Protein AF-A0A0Q4XHG3-F1 (afdb_monomer_lite)

Radius of gyration: 15.7 Å; chains: 1; bounding box: 37×20×45 Å

Secondary structure (DSSP, 8-state):
---EEEEEEEEEEEEEEEEETTEEEEEEEEEEEEEETTEEEEEEEEEEEEEEE---SHHHHHHHHHHHHHHHHHHHHHHHHHHHHH--

pLDDT: mean 90.95, std 7.25, range [56.47, 96.69]

Structure (mmCIF, N/CA/C/O backbone):
data_AF-A0A0Q4XHG3-F1
#
_entry.id   AF-A0A0Q4XHG3-F1
#
loop_
_atom_site.group_PDB
_atom_site.id
_atom_site.type_symbol
_atom_site.label_atom_id
_atom_site.label_alt_id
_atom_site.label_comp_id
_atom_site.label_asym_id
_atom_site.label_entity_id
_atom_site.label_seq_id
_atom_site.pdbx_PDB_ins_code
_atom_site.Cartn_x
_atom_site.Cartn_y
_atom_site.Cartn_z
_atom_site.occupancy
_atom_site.B_iso_or_equiv
_atom_site.auth_seq_id
_atom_site.auth_comp_id
_atom_site.auth_asym_id
_atom_site.auth_atom_id
_atom_site.pdbx_PDB_model_num
ATOM 1 N N . MET A 1 1 ? -18.714 -4.756 21.991 1.00 57.69 1 MET A N 1
ATOM 2 C CA . MET A 1 1 ? -17.499 -4.088 21.489 1.00 57.69 1 MET A CA 1
ATOM 3 C C . MET A 1 1 ? -17.247 -4.641 20.102 1.00 57.69 1 MET A C 1
ATOM 5 O O . MET A 1 1 ? -17.416 -5.839 19.923 1.00 57.69 1 MET A O 1
ATOM 9 N N . GLY A 1 2 ? -17.063 -3.763 19.117 1.00 79.00 2 GLY A N 1
ATOM 10 C CA . GLY A 1 2 ? -16.820 -4.149 17.727 1.00 79.00 2 GLY A CA 1
ATOM 11 C C . GLY A 1 2 ? -15.343 -3.981 17.389 1.00 79.00 2 GLY A C 1
ATOM 12 O O . GLY A 1 2 ? -14.670 -3.137 17.979 1.00 79.00 2 GLY A O 1
ATOM 13 N N . THR A 1 3 ? -14.851 -4.773 16.442 1.00 87.81 3 THR A N 1
ATOM 14 C CA . THR A 1 3 ? -13.492 -4.634 15.911 1.00 87.81 3 THR A CA 1
ATOM 15 C C . THR A 1 3 ? -13.323 -3.300 15.184 1.00 87.81 3 THR A C 1
ATOM 17 O O . THR A 1 3 ? -14.178 -2.948 14.372 1.00 87.81 3 THR A O 1
ATOM 20 N N . ARG A 1 4 ? -12.209 -2.598 15.417 1.00 91.19 4 ARG A N 1
ATOM 21 C CA . ARG A 1 4 ? -11.842 -1.342 14.736 1.00 91.19 4 ARG A CA 1
ATOM 22 C C . ARG A 1 4 ? -10.428 -1.399 14.164 1.00 91.19 4 ARG A C 1
ATOM 24 O O . ARG A 1 4 ? -9.619 -2.221 14.591 1.00 91.19 4 ARG A O 1
ATOM 31 N N . LEU A 1 5 ? -10.123 -0.512 13.222 1.00 92.81 5 LEU A N 1
ATOM 32 C CA . LEU A 1 5 ? -8.785 -0.370 12.645 1.00 92.81 5 LEU A CA 1
ATOM 33 C C . LEU A 1 5 ? -7.995 0.720 13.381 1.00 92.81 5 LEU A C 1
ATOM 35 O O . LEU A 1 5 ? -8.448 1.856 13.492 1.00 92.81 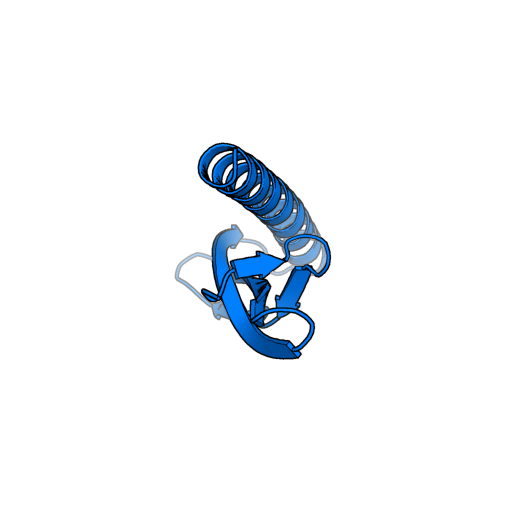5 LEU A O 1
ATOM 39 N N . ASP A 1 6 ? -6.795 0.390 13.848 1.00 92.00 6 ASP A N 1
ATOM 40 C CA . ASP A 1 6 ? -5.886 1.313 14.523 1.00 92.00 6 ASP A CA 1
ATOM 41 C C . ASP A 1 6 ? -4.764 1.790 13.591 1.00 92.00 6 ASP A C 1
ATOM 43 O O . ASP A 1 6 ? -3.681 1.205 13.498 1.00 92.00 6 ASP A O 1
ATOM 47 N N . PHE A 1 7 ? -5.017 2.920 12.930 1.00 91.38 7 PHE A N 1
ATOM 48 C CA . PHE A 1 7 ? -4.086 3.568 12.004 1.00 91.38 7 PHE A CA 1
ATOM 49 C C . PHE A 1 7 ? -2.844 4.190 12.670 1.00 91.38 7 PHE A C 1
ATOM 51 O O . PHE A 1 7 ? -1.998 4.732 11.958 1.00 91.38 7 PHE A O 1
ATOM 58 N N . SER A 1 8 ? -2.688 4.130 14.001 1.00 88.94 8 SER A N 1
ATOM 59 C CA . SER A 1 8 ? -1.425 4.518 14.655 1.00 88.94 8 SER A CA 1
ATOM 60 C C . SER A 1 8 ? -0.301 3.507 14.393 1.00 88.94 8 SER A C 1
ATOM 62 O O . SER A 1 8 ? 0.879 3.856 14.447 1.00 88.94 8 SER A O 1
ATOM 64 N N . MET A 1 9 ? -0.665 2.270 14.040 1.00 84.94 9 MET A N 1
ATOM 65 C CA . MET A 1 9 ? 0.254 1.179 13.744 1.00 84.94 9 MET A CA 1
ATOM 66 C C . MET A 1 9 ? 0.090 0.705 12.299 1.00 84.94 9 MET A C 1
ATOM 68 O O . MET A 1 9 ? -0.574 -0.292 12.012 1.00 84.94 9 MET A O 1
ATOM 72 N N . VAL A 1 10 ? 0.737 1.417 11.377 1.00 91.88 10 VAL A N 1
ATOM 73 C CA . VAL A 1 10 ? 0.799 1.033 9.961 1.00 91.88 10 VAL A CA 1
ATOM 74 C C . VAL A 1 10 ? 2.039 0.182 9.718 1.00 91.88 10 VAL A C 1
ATOM 76 O O . VAL A 1 10 ? 3.153 0.566 10.073 1.00 91.88 10 VAL A O 1
ATOM 79 N N . ARG A 1 11 ? 1.858 -0.963 9.062 1.00 92.50 11 ARG A N 1
ATOM 80 C CA . ARG A 1 11 ? 2.949 -1.791 8.546 1.00 92.50 11 ARG A CA 1
ATOM 81 C C . ARG A 1 11 ? 2.893 -1.818 7.030 1.00 92.50 11 ARG A C 1
ATOM 83 O O . ARG A 1 11 ? 1.830 -2.015 6.453 1.00 92.50 11 ARG A O 1
ATOM 90 N N . ILE A 1 12 ? 4.043 -1.666 6.386 1.00 88.62 12 ILE A N 1
ATOM 91 C CA . ILE A 1 12 ? 4.187 -1.939 4.956 1.00 88.62 12 ILE A CA 1
ATOM 92 C C . ILE A 1 12 ? 4.846 -3.310 4.861 1.00 88.62 12 ILE A C 1
ATOM 94 O O . ILE A 1 12 ? 5.979 -3.480 5.305 1.00 88.62 12 ILE A O 1
ATOM 98 N N . LEU A 1 13 ? 4.100 -4.297 4.369 1.00 79.94 13 LEU A N 1
ATOM 99 C CA . LEU A 1 13 ? 4.563 -5.676 4.202 1.00 79.94 13 LEU A CA 1
ATOM 100 C C . LEU A 1 13 ? 4.299 -6.109 2.757 1.00 79.94 13 LEU A C 1
ATOM 102 O O . LEU A 1 13 ? 3.303 -5.701 2.162 1.00 79.94 13 LEU A O 1
ATOM 106 N N . GLY A 1 14 ? 5.172 -6.955 2.210 1.00 68.56 14 GLY A N 1
ATOM 107 C CA . GLY A 1 14 ? 5.006 -7.497 0.860 1.00 68.56 14 GLY A CA 1
ATOM 108 C C . GLY A 1 14 ? 5.299 -6.464 -0.222 1.00 68.56 14 GLY A C 1
ATOM 109 O O . GLY A 1 14 ? 4.382 -5.969 -0.878 1.00 68.56 14 GLY A O 1
ATOM 110 N N . GLU A 1 15 ? 6.581 -6.131 -0.380 1.00 83.31 15 GLU A N 1
ATOM 111 C CA . GLU A 1 15 ? 7.046 -5.560 -1.639 1.00 83.31 15 GLU A CA 1
ATOM 112 C C . GLU A 1 15 ? 7.096 -6.6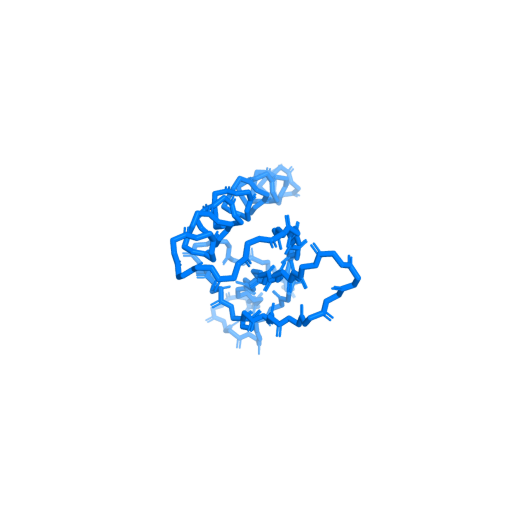81 -2.673 1.00 83.31 15 GLU A C 1
ATOM 114 O O . GLU A 1 15 ? 7.891 -7.613 -2.549 1.00 83.31 15 GLU A O 1
ATOM 119 N N . ASP A 1 16 ? 6.230 -6.586 -3.677 1.00 90.56 16 ASP A N 1
ATOM 120 C CA . ASP A 1 16 ? 6.240 -7.494 -4.814 1.00 90.56 16 ASP A CA 1
ATOM 121 C C . ASP A 1 16 ? 6.893 -6.777 -5.994 1.00 90.56 16 ASP A C 1
ATOM 123 O O . ASP A 1 16 ? 6.421 -5.720 -6.413 1.00 90.56 16 ASP A O 1
ATOM 127 N N . CYS A 1 17 ? 7.955 -7.361 -6.547 1.00 91.06 17 CYS A N 1
ATOM 128 C CA . CYS A 1 17 ? 8.572 -6.918 -7.793 1.00 91.06 17 CYS A CA 1
ATOM 129 C C . CYS A 1 17 ? 8.480 -8.040 -8.821 1.00 91.06 17 CYS A C 1
ATOM 131 O O . CYS A 1 17 ? 8.974 -9.145 -8.582 1.00 91.06 17 CYS A O 1
ATOM 133 N N . ARG A 1 18 ? 7.854 -7.767 -9.967 1.00 92.56 18 ARG A N 1
ATOM 134 C CA . ARG A 1 18 ? 7.759 -8.728 -11.072 1.00 92.56 18 ARG A CA 1
ATOM 135 C C . ARG A 1 18 ? 8.086 -8.082 -12.409 1.00 92.56 18 ARG A C 1
ATOM 137 O O . ARG A 1 18 ? 7.748 -6.924 -12.646 1.00 92.56 18 ARG A O 1
ATOM 144 N N . ALA A 1 19 ? 8.711 -8.852 -13.295 1.00 92.25 19 ALA A N 1
ATOM 145 C CA . ALA A 1 19 ? 8.907 -8.447 -14.681 1.00 92.25 19 ALA A CA 1
ATOM 146 C C . ALA A 1 19 ? 7.561 -8.426 -15.425 1.00 92.25 19 ALA A C 1
ATOM 148 O O . ALA A 1 19 ? 6.728 -9.318 -15.243 1.00 92.25 19 ALA A O 1
ATOM 149 N N . VAL A 1 20 ? 7.363 -7.409 -16.257 1.00 92.38 20 VAL A N 1
ATOM 150 C CA . VAL A 1 20 ? 6.201 -7.227 -17.137 1.00 92.38 20 VAL A CA 1
ATOM 151 C C . VAL A 1 20 ? 6.678 -6.762 -18.512 1.00 92.38 20 VAL A C 1
ATOM 153 O O . VAL A 1 20 ? 7.826 -6.341 -18.671 1.00 92.38 20 VAL A O 1
ATOM 156 N N . ASP A 1 21 ? 5.805 -6.806 -19.516 1.00 90.56 21 ASP A N 1
ATOM 157 C CA . ASP A 1 21 ? 6.145 -6.288 -20.841 1.00 90.56 21 ASP A CA 1
ATOM 158 C C . ASP A 1 21 ? 6.510 -4.800 -20.751 1.00 90.56 21 ASP A C 1
ATOM 160 O O . ASP A 1 21 ? 5.707 -3.959 -20.346 1.00 90.56 21 ASP A O 1
ATOM 164 N N . GLY A 1 22 ? 7.751 -4.478 -21.118 1.00 86.56 22 GLY A N 1
ATOM 165 C CA . GLY A 1 22 ? 8.270 -3.112 -21.081 1.00 86.56 22 GLY A CA 1
ATOM 166 C C . GLY A 1 22 ? 8.886 -2.672 -19.750 1.00 86.56 22 GLY A C 1
ATOM 167 O O . GLY A 1 22 ? 9.216 -1.494 -19.638 1.00 86.56 22 GLY A O 1
ATOM 168 N N . GLY A 1 23 ? 9.082 -3.567 -18.770 1.00 92.75 23 GLY A N 1
ATOM 169 C CA . GLY A 1 23 ? 9.829 -3.247 -17.550 1.00 92.75 23 GLY A CA 1
ATOM 170 C C . GLY A 1 23 ? 9.483 -4.110 -16.340 1.00 92.75 23 GLY A C 1
ATOM 171 O O . GLY A 1 23 ? 9.424 -5.336 -16.411 1.00 92.75 23 GLY A O 1
ATOM 172 N N . HIS A 1 24 ? 9.254 -3.445 -15.211 1.00 94.50 24 HIS A N 1
ATOM 173 C CA . HIS A 1 24 ? 8.927 -4.064 -13.934 1.00 94.50 24 HIS A CA 1
ATOM 174 C C . HIS A 1 24 ? 7.711 -3.396 -13.309 1.00 94.50 24 HIS A C 1
ATOM 176 O O . HIS A 1 24 ? 7.550 -2.176 -13.370 1.00 94.50 24 HIS A O 1
ATOM 182 N N . GLU A 1 25 ? 6.878 -4.201 -12.666 1.00 94.75 25 GLU A N 1
ATOM 183 C CA . GLU A 1 25 ? 5.801 -3.739 -11.805 1.00 94.75 25 GLU A CA 1
ATOM 184 C C . GLU A 1 25 ? 6.204 -3.959 -10.347 1.00 94.75 25 GLU A C 1
ATOM 186 O O . GLU A 1 25 ? 6.557 -5.072 -9.948 1.00 94.75 25 GLU A O 1
ATOM 191 N N . LEU A 1 26 ? 6.143 -2.883 -9.568 1.00 94.81 26 LEU A N 1
ATOM 192 C CA . LEU A 1 26 ? 6.283 -2.896 -8.121 1.00 94.81 26 LEU A CA 1
ATOM 193 C C . LEU A 1 26 ? 4.919 -2.725 -7.479 1.00 94.81 26 LEU A C 1
ATOM 195 O O . LEU A 1 26 ? 4.111 -1.912 -7.932 1.00 94.81 26 LEU A O 1
ATOM 199 N N . ALA A 1 27 ? 4.694 -3.431 -6.382 1.00 95.69 27 ALA A N 1
ATOM 200 C CA . ALA A 1 27 ? 3.516 -3.256 -5.559 1.00 95.69 27 ALA A CA 1
ATOM 201 C C . ALA A 1 27 ? 3.886 -3.195 -4.079 1.00 95.69 27 ALA A C 1
ATOM 203 O O . ALA A 1 27 ? 4.705 -3.980 -3.608 1.00 95.69 27 ALA A O 1
ATOM 204 N N . LEU A 1 28 ? 3.231 -2.297 -3.344 1.00 96.06 28 LEU A N 1
ATOM 205 C CA . LEU A 1 28 ? 3.317 -2.218 -1.888 1.00 96.06 28 LEU A CA 1
ATOM 206 C C . LEU A 1 28 ? 1.927 -2.330 -1.280 1.00 96.06 28 LEU A C 1
ATOM 208 O O . LEU A 1 28 ? 0.974 -1.714 -1.767 1.00 96.06 28 LEU A O 1
ATOM 212 N N . THR A 1 29 ? 1.829 -3.075 -0.181 1.00 96.62 29 THR A N 1
ATOM 213 C CA . THR A 1 29 ? 0.584 -3.231 0.576 1.00 96.62 29 THR A CA 1
ATOM 214 C C . THR A 1 29 ? 0.756 -2.670 1.987 1.00 96.62 29 THR A C 1
ATOM 216 O O . THR A 1 29 ? 1.695 -3.020 2.704 1.00 96.62 29 THR A O 1
ATOM 219 N N . ALA A 1 30 ? -0.152 -1.782 2.391 1.00 96.12 30 ALA A N 1
ATOM 220 C CA . ALA A 1 30 ? -0.264 -1.312 3.764 1.00 96.12 30 ALA A CA 1
ATOM 221 C C . ALA A 1 30 ? -1.233 -2.195 4.543 1.00 96.12 30 ALA A C 1
ATOM 223 O O . ALA A 1 30 ? -2.341 -2.492 4.089 1.00 96.12 30 ALA A O 1
ATOM 224 N N . TYR A 1 31 ? -0.815 -2.531 5.753 1.00 96.25 31 TYR A N 1
ATOM 225 C CA . TYR A 1 31 ? -1.581 -3.263 6.738 1.00 96.25 31 TYR A CA 1
ATOM 226 C C . TYR A 1 31 ? -1.731 -2.415 7.991 1.00 96.25 31 TYR A C 1
ATOM 228 O O . TYR A 1 31 ? -0.804 -1.707 8.392 1.00 96.25 31 TYR A O 1
ATOM 236 N N . VAL A 1 32 ? -2.891 -2.508 8.621 1.00 94.94 32 VAL A N 1
ATOM 237 C CA . VAL A 1 32 ? -3.227 -1.771 9.838 1.00 94.94 32 VAL A CA 1
ATOM 238 C C . VAL A 1 32 ? -3.706 -2.761 10.887 1.00 94.94 32 VAL A C 1
ATOM 240 O O . VAL A 1 32 ? -4.348 -3.759 10.557 1.00 94.94 32 VAL A O 1
ATOM 243 N N . ALA A 1 33 ? -3.360 -2.513 12.147 1.00 94.44 33 ALA A N 1
ATOM 244 C CA . ALA A 1 33 ? -3.820 -3.333 13.257 1.00 94.44 33 ALA A CA 1
ATOM 245 C C . ALA A 1 33 ? -5.354 -3.299 13.353 1.00 94.44 33 ALA A C 1
ATOM 247 O O . ALA A 1 33 ? -5.955 -2.233 13.450 1.00 94.44 33 ALA A O 1
ATOM 248 N N . GLN A 1 34 ? -5.985 -4.466 13.354 1.00 94.44 34 GLN A N 1
ATOM 249 C CA . GLN A 1 34 ? -7.383 -4.628 13.724 1.00 94.44 34 GLN A CA 1
ATOM 250 C C . GLN A 1 34 ? -7.443 -5.001 15.203 1.00 94.44 34 GLN A C 1
ATOM 252 O O . GLN A 1 34 ? -6.836 -5.989 15.624 1.00 94.44 34 GLN A O 1
ATOM 257 N N . VAL A 1 35 ? -8.156 -4.205 15.995 1.00 93.81 35 VAL A N 1
ATOM 258 C CA . VAL A 1 35 ? -8.217 -4.335 17.454 1.00 93.81 35 VAL A CA 1
ATOM 259 C C . VAL A 1 35 ? -9.654 -4.495 17.942 1.00 93.81 35 VAL A C 1
ATOM 261 O O . VAL A 1 35 ? -10.582 -3.941 17.355 1.00 93.81 35 VAL A O 1
ATOM 264 N N . ASP A 1 36 ? -9.834 -5.242 19.027 1.00 93.62 36 ASP A N 1
ATOM 265 C CA . ASP A 1 36 ? -11.085 -5.344 19.786 1.00 93.62 36 ASP A CA 1
ATOM 266 C C . ASP A 1 36 ? -10.801 -4.983 21.249 1.00 93.62 36 ASP A C 1
ATOM 268 O O . ASP A 1 36 ? -10.086 -5.701 21.955 1.00 93.62 36 ASP A O 1
ATOM 272 N N . GLY A 1 37 ? -11.282 -3.815 21.683 1.00 88.75 37 GLY A N 1
ATOM 273 C CA . GLY A 1 37 ? -10.820 -3.189 22.923 1.00 88.75 37 GLY A CA 1
ATOM 274 C C . GLY A 1 37 ? -9.304 -2.966 22.892 1.00 88.75 37 GLY A C 1
ATOM 275 O O . GLY A 1 37 ? -8.793 -2.322 21.975 1.00 88.75 37 GLY A O 1
ATOM 276 N N . ASP A 1 38 ? -8.598 -3.545 23.865 1.00 88.44 38 ASP A N 1
ATOM 277 C CA . ASP A 1 38 ? -7.133 -3.473 23.992 1.00 88.44 38 ASP A CA 1
ATOM 278 C C . ASP A 1 38 ? -6.407 -4.663 23.338 1.00 88.44 38 ASP A C 1
ATOM 280 O O . ASP A 1 38 ? -5.185 -4.804 23.441 1.00 88.44 38 ASP A O 1
ATOM 284 N N . ARG A 1 39 ? -7.144 -5.566 22.679 1.00 92.38 39 ARG A N 1
ATOM 285 C CA . ARG A 1 39 ? -6.577 -6.770 22.070 1.00 92.38 39 ARG A CA 1
ATOM 286 C C . ARG A 1 39 ? -6.310 -6.553 20.585 1.00 92.38 39 ARG A C 1
ATOM 288 O O . ARG A 1 39 ? -7.229 -6.274 19.822 1.00 92.38 39 ARG A O 1
ATOM 295 N N . LEU A 1 40 ? -5.075 -6.815 20.156 1.00 92.75 40 LEU A N 1
ATOM 296 C CA . LEU A 1 40 ? -4.755 -7.014 18.742 1.00 92.75 40 LEU A CA 1
ATOM 297 C C . LEU A 1 40 ? -5.379 -8.329 18.248 1.00 92.75 40 LEU A C 1
ATOM 299 O O . LEU A 1 40 ? -5.074 -9.400 18.779 1.00 92.75 40 LEU A O 1
ATOM 303 N N . VAL A 1 41 ? -6.237 -8.240 17.233 1.00 94.50 41 VAL A N 1
ATOM 304 C CA . VAL A 1 41 ? -6.838 -9.395 16.552 1.00 94.50 41 VAL A CA 1
ATOM 305 C C . VAL A 1 41 ? -5.907 -9.861 15.440 1.00 94.50 41 VAL A C 1
ATOM 307 O O . VAL A 1 41 ? -5.402 -10.979 15.485 1.00 94.50 41 VAL A O 1
ATOM 310 N N . GLU A 1 42 ? -5.634 -8.980 14.479 1.00 94.31 42 GLU A N 1
ATOM 311 C CA . GLU A 1 42 ? -4.752 -9.249 13.344 1.00 94.31 42 GLU A CA 1
ATOM 312 C C . GLU A 1 42 ? -4.255 -7.947 12.699 1.00 94.31 42 GLU A C 1
ATOM 314 O O . GLU A 1 42 ? -4.533 -6.854 13.185 1.00 94.31 42 GLU A O 1
ATOM 319 N N . HIS A 1 43 ? -3.500 -8.058 11.605 1.00 94.00 43 HIS A N 1
ATOM 320 C CA . HIS A 1 43 ? -3.197 -6.926 10.732 1.00 94.00 43 HIS A CA 1
ATOM 321 C C . HIS A 1 43 ? -3.965 -7.094 9.421 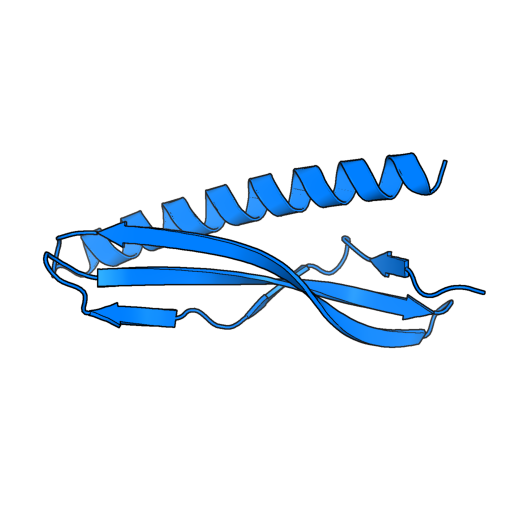1.00 94.00 43 HIS A C 1
ATOM 323 O O . HIS A 1 43 ? -3.661 -7.994 8.640 1.00 94.00 43 HIS A O 1
ATOM 329 N N . ALA A 1 44 ? -4.929 -6.214 9.170 1.00 93.75 44 ALA A N 1
ATOM 330 C CA . ALA A 1 44 ? -5.744 -6.242 7.964 1.00 93.75 44 ALA A CA 1
ATOM 331 C C . ALA A 1 44 ? -5.080 -5.424 6.850 1.00 93.75 44 ALA A C 1
ATOM 333 O O . ALA A 1 44 ? -4.583 -4.322 7.096 1.00 93.75 44 ALA A O 1
ATOM 334 N N . ALA A 1 45 ? -5.078 -5.942 5.620 1.00 95.06 45 ALA A N 1
ATOM 335 C CA . ALA A 1 45 ? -4.655 -5.176 4.450 1.00 95.06 45 ALA A CA 1
ATOM 336 C C . ALA A 1 45 ? -5.672 -4.058 4.178 1.00 95.06 45 ALA A C 1
ATOM 338 O O . ALA A 1 45 ? -6.859 -4.331 4.016 1.00 95.06 45 ALA A O 1
ATOM 339 N N . VAL A 1 46 ? -5.214 -2.806 4.106 1.00 95.12 46 VAL A N 1
ATOM 340 C CA . VAL A 1 46 ? -6.102 -1.640 3.921 1.00 95.12 46 VAL A CA 1
ATOM 341 C C . VAL A 1 46 ? -5.892 -0.922 2.594 1.00 95.12 46 VAL A C 1
ATOM 343 O O . VAL A 1 46 ? -6.798 -0.259 2.096 1.00 95.12 46 VAL A O 1
ATOM 346 N N . ALA A 1 47 ? -4.702 -1.035 2.004 1.00 95.94 47 ALA A N 1
ATOM 347 C CA . ALA A 1 47 ? -4.394 -0.411 0.726 1.00 95.94 47 ALA A CA 1
ATOM 348 C C . ALA A 1 47 ? -3.282 -1.169 0.008 1.00 95.94 47 ALA A C 1
ATOM 350 O O . ALA A 1 47 ? -2.314 -1.592 0.634 1.00 95.94 47 ALA A O 1
ATOM 351 N N . ARG A 1 48 ? -3.392 -1.268 -1.316 1.00 95.69 48 ARG A N 1
ATOM 352 C CA . ARG A 1 48 ? -2.321 -1.726 -2.200 1.00 95.69 48 ARG A CA 1
ATOM 353 C C . ARG A 1 48 ? -2.140 -0.702 -3.307 1.00 95.69 48 ARG A C 1
ATOM 355 O O . ARG A 1 48 ? -3.125 -0.249 -3.886 1.00 95.69 48 ARG A O 1
ATOM 362 N N . VAL A 1 49 ? -0.896 -0.329 -3.577 1.00 96.19 49 VAL A N 1
ATOM 363 C CA . VAL A 1 49 ? -0.532 0.571 -4.678 1.00 96.19 49 VAL A CA 1
ATOM 364 C C . VAL A 1 49 ? 0.484 -0.113 -5.576 1.00 96.19 49 VAL A C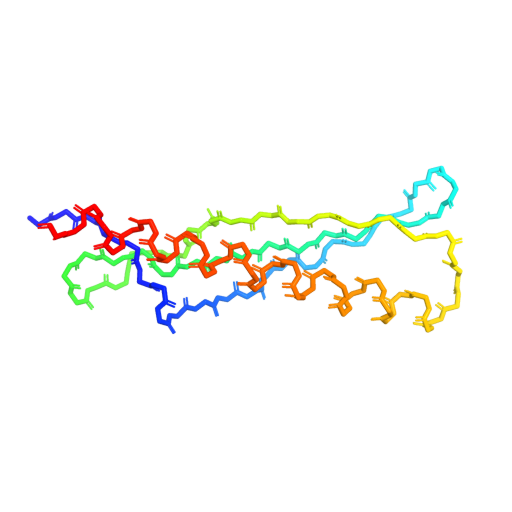 1
ATOM 366 O O . VAL A 1 49 ? 1.285 -0.917 -5.100 1.00 96.19 49 VAL A O 1
ATOM 369 N N . THR A 1 50 ? 0.432 0.206 -6.866 1.00 95.75 50 THR A N 1
ATOM 370 C CA . THR A 1 50 ? 1.283 -0.384 -7.901 1.00 95.75 50 THR A CA 1
ATOM 371 C C . THR A 1 50 ? 1.908 0.701 -8.769 1.00 95.75 50 THR A C 1
ATOM 373 O O . THR A 1 50 ? 1.282 1.729 -9.021 1.00 95.75 50 THR A O 1
ATOM 376 N N . GLU A 1 51 ? 3.139 0.482 -9.221 1.00 94.44 51 GLU A N 1
ATOM 377 C CA . GLU A 1 51 ? 3.880 1.379 -10.111 1.00 94.44 51 GLU A CA 1
ATOM 378 C C . GLU A 1 51 ? 4.646 0.540 -11.123 1.00 94.44 51 GLU A C 1
ATOM 380 O O . GLU A 1 51 ? 5.215 -0.495 -10.777 1.00 94.44 51 GLU A O 1
ATOM 385 N N . THR A 1 52 ? 4.698 1.013 -12.363 1.00 94.12 52 THR A N 1
ATOM 386 C CA . THR A 1 52 ? 5.467 0.371 -13.424 1.00 94.12 52 THR A CA 1
ATOM 387 C C . THR A 1 52 ? 6.643 1.256 -13.803 1.00 94.12 52 THR A C 1
ATOM 389 O O . THR A 1 52 ? 6.480 2.458 -14.012 1.00 94.12 52 THR A O 1
ATOM 392 N N . PHE A 1 53 ? 7.831 0.670 -13.925 1.00 92.75 53 PHE A N 1
ATOM 393 C CA . PHE A 1 53 ? 9.021 1.372 -14.394 1.00 92.75 53 PHE A CA 1
ATOM 394 C C . PHE A 1 53 ? 9.740 0.556 -15.471 1.00 92.75 53 PHE A C 1
ATOM 396 O O . PHE A 1 53 ? 9.857 -0.660 -15.368 1.00 92.75 53 PHE A O 1
ATOM 403 N N . ALA A 1 54 ? 10.209 1.234 -16.522 1.00 88.38 54 ALA A N 1
ATOM 404 C CA . ALA A 1 54 ? 10.827 0.594 -17.689 1.00 88.38 54 ALA A CA 1
ATOM 405 C C . ALA A 1 54 ? 12.334 0.321 -17.536 1.00 88.38 54 ALA A C 1
ATOM 407 O O . ALA A 1 54 ? 12.931 -0.397 -18.335 1.00 88.38 54 ALA A O 1
ATOM 408 N N . GLY A 1 55 ? 12.957 0.938 -16.535 1.00 80.56 55 GLY A N 1
ATOM 409 C CA . GLY A 1 55 ? 14.392 0.866 -16.313 1.00 80.56 55 GLY A CA 1
ATOM 410 C C . GLY A 1 55 ? 14.861 -0.454 -15.708 1.00 80.56 55 GLY A C 1
ATOM 411 O O . GLY A 1 55 ? 14.102 -1.154 -15.037 1.00 80.56 55 GLY A O 1
ATOM 412 N N . TRP A 1 56 ? 16.132 -0.770 -15.942 1.00 78.69 56 TRP A N 1
ATOM 413 C CA . TRP A 1 56 ? 16.825 -1.925 -15.357 1.00 78.69 56 TRP A CA 1
ATOM 414 C C . TRP A 1 56 ? 17.910 -1.497 -14.366 1.00 78.69 56 TRP A C 1
ATOM 416 O O . TRP A 1 56 ? 18.503 -2.344 -13.698 1.00 78.69 56 TRP A O 1
ATOM 426 N N . ASP A 1 57 ? 18.154 -0.188 -14.245 1.00 89.69 57 ASP A N 1
ATOM 427 C CA . ASP A 1 57 ? 19.148 0.344 -13.330 1.00 89.69 57 ASP A CA 1
ATOM 428 C C . ASP A 1 57 ? 18.593 0.396 -11.895 1.00 89.69 57 ASP A C 1
ATOM 430 O O . ASP A 1 57 ? 17.411 0.701 -11.683 1.00 89.69 57 ASP A O 1
ATOM 434 N N . PRO A 1 58 ? 19.433 0.173 -10.867 1.00 89.81 58 PRO A N 1
ATOM 435 C CA . PRO A 1 58 ? 19.005 0.254 -9.470 1.00 89.81 58 PRO A CA 1
ATOM 436 C C . PRO A 1 58 ? 18.331 1.586 -9.101 1.00 89.81 58 PRO A C 1
ATOM 438 O O . PRO A 1 58 ? 17.442 1.621 -8.248 1.00 89.81 58 PRO A O 1
ATOM 441 N N . GLN A 1 59 ? 18.724 2.690 -9.744 1.00 93.75 59 GLN A N 1
ATOM 442 C CA . GLN A 1 59 ? 18.146 4.017 -9.517 1.00 93.75 59 GLN A CA 1
ATOM 443 C C . GLN A 1 59 ? 16.691 4.115 -9.995 1.00 93.75 59 GLN A C 1
ATOM 445 O O . GLN A 1 59 ? 15.898 4.846 -9.393 1.00 93.75 59 GLN A O 1
ATOM 450 N N . ASP A 1 60 ? 16.314 3.382 -11.046 1.00 91.00 60 ASP A N 1
ATOM 451 C CA . ASP A 1 60 ? 14.938 3.358 -11.543 1.00 91.00 60 ASP A CA 1
ATOM 452 C C . ASP A 1 60 ? 14.010 2.681 -10.545 1.00 91.00 60 ASP A C 1
ATOM 454 O O . ASP A 1 60 ? 12.971 3.245 -10.189 1.00 91.00 60 ASP A O 1
ATOM 458 N N . TYR A 1 61 ? 14.451 1.539 -10.013 1.00 91.00 61 TYR A N 1
ATOM 459 C CA . TYR A 1 61 ? 13.767 0.846 -8.930 1.00 91.00 61 TYR A CA 1
ATOM 460 C C . TYR A 1 61 ? 13.634 1.745 -7.693 1.00 91.00 61 TYR A C 1
ATOM 462 O O . TYR A 1 61 ? 12.533 1.911 -7.176 1.00 91.00 61 TYR A O 1
ATOM 470 N N . GLN A 1 62 ? 14.713 2.395 -7.239 1.00 93.31 62 GLN A N 1
ATOM 471 C CA . GLN A 1 62 ? 14.671 3.262 -6.051 1.00 93.31 62 GLN A CA 1
ATOM 472 C C . GLN A 1 62 ? 13.687 4.426 -6.216 1.00 93.31 62 GLN A C 1
ATOM 474 O O . GLN A 1 62 ? 12.939 4.761 -5.294 1.00 93.31 62 GLN A O 1
ATOM 479 N N . ARG A 1 63 ? 13.660 5.038 -7.403 1.00 93.88 63 ARG A N 1
ATOM 480 C CA . ARG A 1 63 ? 12.732 6.122 -7.734 1.00 93.88 63 ARG A CA 1
ATOM 481 C C . ARG A 1 63 ? 11.282 5.640 -7.763 1.00 93.88 63 ARG A C 1
ATOM 483 O O . ARG A 1 63 ? 10.420 6.313 -7.194 1.00 93.88 63 ARG A O 1
ATOM 490 N N . ALA A 1 64 ? 11.018 4.497 -8.395 1.00 93.12 64 ALA A N 1
ATOM 491 C CA . ALA A 1 64 ? 9.691 3.889 -8.428 1.00 93.12 64 ALA A CA 1
ATOM 492 C C . ALA A 1 64 ? 9.222 3.498 -7.017 1.00 93.12 64 ALA A C 1
ATOM 494 O O . ALA A 1 64 ? 8.102 3.828 -6.626 1.00 93.12 64 ALA A O 1
ATOM 495 N N . ASN A 1 65 ? 10.107 2.910 -6.209 1.00 93.06 65 ASN A N 1
ATOM 496 C CA . ASN A 1 65 ? 9.806 2.512 -4.839 1.00 93.06 65 ASN A CA 1
ATOM 497 C C . ASN A 1 65 ? 9.495 3.728 -3.945 1.00 93.06 65 ASN A C 1
ATOM 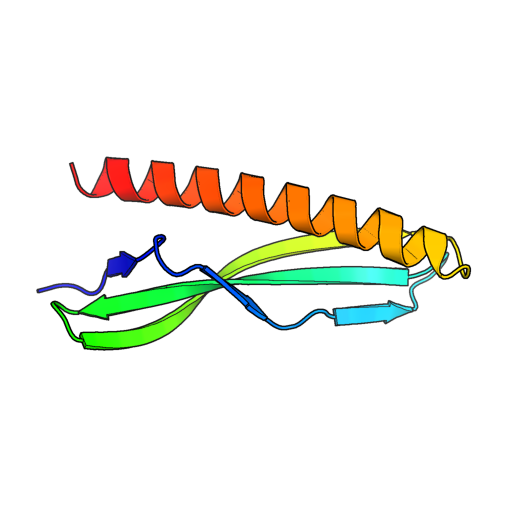499 O O . ASN A 1 65 ? 8.486 3.761 -3.241 1.00 93.06 65 ASN A O 1
ATOM 503 N N . LEU A 1 66 ? 10.282 4.807 -4.040 1.00 94.56 66 LEU A N 1
ATOM 504 C CA . LEU A 1 66 ? 9.996 6.049 -3.312 1.00 94.56 66 LEU A CA 1
ATOM 505 C C . LEU A 1 66 ? 8.642 6.658 -3.711 1.00 94.56 66 LEU A C 1
ATOM 507 O O . LEU A 1 66 ? 7.902 7.146 -2.849 1.00 94.56 66 LEU A O 1
ATOM 511 N N . LYS A 1 67 ? 8.309 6.644 -5.008 1.00 94.56 67 LYS A N 1
ATOM 512 C CA . LYS A 1 67 ? 7.009 7.112 -5.510 1.00 94.56 67 LYS A CA 1
ATOM 513 C C . LYS A 1 67 ? 5.868 6.273 -4.929 1.00 94.56 67 LYS A C 1
ATOM 515 O O . LYS A 1 67 ? 4.893 6.850 -4.443 1.00 94.56 67 LYS A O 1
ATOM 520 N N . LEU A 1 68 ? 6.027 4.950 -4.887 1.00 94.94 68 LEU A N 1
ATOM 521 C CA . LEU A 1 68 ? 5.059 4.036 -4.283 1.00 94.94 68 LEU A CA 1
ATOM 522 C C . LEU A 1 68 ? 4.858 4.279 -2.796 1.00 94.94 68 LEU A C 1
ATOM 524 O O . LEU A 1 68 ? 3.719 4.398 -2.355 1.00 94.94 68 LEU A O 1
ATOM 528 N N . HIS A 1 69 ? 5.936 4.414 -2.027 1.00 94.56 69 HIS A N 1
ATOM 529 C CA . HIS A 1 69 ? 5.841 4.692 -0.595 1.00 94.56 69 HIS A CA 1
ATOM 530 C C . HIS A 1 69 ? 5.079 5.990 -0.311 1.00 94.56 69 HIS A C 1
ATOM 532 O O . HIS A 1 69 ? 4.236 6.028 0.585 1.00 94.56 69 HIS A O 1
ATOM 538 N N . ARG A 1 70 ? 5.329 7.048 -1.094 1.00 95.75 70 ARG A N 1
ATOM 539 C CA . ARG A 1 70 ? 4.598 8.319 -0.972 1.00 95.75 70 ARG A CA 1
ATOM 540 C C . ARG A 1 70 ? 3.118 8.162 -1.316 1.00 95.75 70 ARG A C 1
ATOM 542 O O . ARG A 1 70 ? 2.275 8.663 -0.575 1.00 95.75 70 ARG A O 1
ATOM 549 N N . ALA A 1 71 ? 2.805 7.455 -2.401 1.00 96.06 71 ALA A N 1
ATOM 550 C CA . ALA A 1 71 ? 1.426 7.187 -2.801 1.00 96.06 71 ALA A CA 1
ATOM 551 C C . ALA A 1 71 ? 0.679 6.351 -1.748 1.00 96.06 71 ALA A C 1
ATOM 553 O O . ALA A 1 71 ? -0.449 6.678 -1.382 1.00 96.06 71 ALA A O 1
ATOM 554 N N . LEU A 1 72 ? 1.326 5.317 -1.203 1.00 95.75 72 LEU A N 1
ATOM 555 C CA . LEU A 1 72 ? 0.752 4.471 -0.162 1.00 95.75 72 LEU A CA 1
ATOM 556 C C . LEU A 1 72 ? 0.507 5.258 1.127 1.00 95.75 72 LEU A C 1
ATOM 558 O O . LEU A 1 72 ? -0.562 5.140 1.716 1.00 95.75 72 LEU A O 1
ATOM 562 N N . ALA A 1 73 ? 1.462 6.092 1.543 1.00 94.19 73 ALA A N 1
ATOM 563 C CA . ALA A 1 73 ? 1.310 6.939 2.722 1.00 94.19 73 ALA A CA 1
ATOM 564 C C . ALA A 1 73 ? 0.133 7.917 2.575 1.00 94.19 73 ALA A C 1
ATOM 566 O O . ALA A 1 73 ? -0.675 8.042 3.495 1.00 94.19 73 ALA A O 1
ATOM 567 N N . ALA A 1 74 ? -0.009 8.556 1.408 1.00 96.25 74 ALA A N 1
ATOM 568 C CA . ALA A 1 74 ? -1.154 9.417 1.114 1.00 96.25 74 ALA A CA 1
ATOM 569 C C . ALA A 1 74 ? -2.474 8.635 1.190 1.00 96.25 74 ALA A C 1
ATOM 571 O O . ALA A 1 74 ? -3.413 9.065 1.860 1.00 96.25 74 ALA A O 1
ATOM 572 N N . ARG A 1 75 ? -2.519 7.436 0.593 1.00 96.69 75 ARG A N 1
ATOM 573 C CA . ARG A 1 75 ? -3.710 6.584 0.617 1.00 96.69 75 ARG A CA 1
ATOM 574 C C . ARG A 1 75 ? -4.094 6.144 2.031 1.00 96.69 75 ARG A C 1
ATOM 576 O O . ARG A 1 75 ? -5.270 6.156 2.382 1.00 96.69 75 ARG A O 1
ATOM 583 N N . VAL A 1 76 ? -3.117 5.778 2.857 1.00 95.69 76 VAL A N 1
ATOM 584 C CA . VAL A 1 76 ? -3.348 5.411 4.261 1.00 95.69 76 VAL A CA 1
ATOM 585 C C . VAL A 1 76 ? -3.859 6.607 5.066 1.00 95.69 76 VAL A C 1
ATOM 587 O O . VAL A 1 76 ? -4.768 6.441 5.876 1.00 95.69 76 VAL A O 1
ATOM 590 N N . ALA A 1 77 ? -3.341 7.814 4.822 1.00 95.25 77 ALA A N 1
ATOM 591 C CA . ALA A 1 77 ? -3.824 9.024 5.485 1.00 95.25 77 ALA A CA 1
ATOM 592 C C . ALA A 1 77 ? -5.296 9.323 5.147 1.00 95.25 77 ALA A C 1
ATOM 594 O O . ALA A 1 77 ? -6.076 9.650 6.041 1.00 95.25 77 ALA A O 1
ATOM 595 N N . GLU A 1 78 ? -5.704 9.160 3.885 1.00 96.56 78 GLU A N 1
ATOM 596 C CA . GLU A 1 78 ? -7.110 9.293 3.474 1.00 96.56 78 GLU A CA 1
ATOM 597 C C . GLU A 1 78 ? -8.023 8.294 4.195 1.00 96.56 78 GLU A C 1
ATOM 599 O O . GLU A 1 78 ? -9.088 8.674 4.684 1.00 96.56 78 GLU A O 1
ATOM 604 N N . LEU A 1 79 ? -7.600 7.029 4.283 1.00 95.69 79 LEU A N 1
ATOM 605 C CA . LEU A 1 79 ? -8.350 5.976 4.970 1.00 95.69 79 LEU A CA 1
ATOM 606 C C . LEU A 1 79 ? -8.460 6.250 6.473 1.00 95.69 79 LEU A C 1
ATOM 608 O O . LEU A 1 79 ? -9.542 6.118 7.038 1.00 95.69 79 LEU A O 1
ATOM 612 N N . ALA A 1 80 ? -7.379 6.712 7.103 1.00 94.25 80 ALA A N 1
ATOM 613 C CA . ALA A 1 80 ? -7.387 7.099 8.510 1.00 94.25 80 ALA A CA 1
ATOM 614 C C . ALA A 1 80 ? -8.354 8.267 8.778 1.00 94.25 80 ALA A C 1
ATOM 616 O O . ALA A 1 80 ? -9.057 8.278 9.787 1.00 94.25 80 ALA A O 1
ATOM 617 N N . LEU A 1 81 ? -8.418 9.250 7.871 1.00 94.94 81 LEU A N 1
ATOM 618 C CA . LEU A 1 81 ? -9.378 10.354 7.962 1.00 94.94 81 LEU A CA 1
ATOM 619 C C . LEU A 1 81 ? -10.823 9.885 7.768 1.00 94.94 81 LEU A C 1
ATOM 621 O O . LEU A 1 81 ? -11.713 10.408 8.434 1.00 94.94 81 LEU A O 1
ATOM 625 N N . ALA A 1 82 ? -11.065 8.932 6.866 1.00 92.25 82 ALA A N 1
ATOM 626 C CA . ALA A 1 82 ? -12.389 8.349 6.675 1.00 92.25 82 ALA A CA 1
ATOM 627 C C . ALA A 1 82 ? -12.852 7.589 7.926 1.00 92.25 82 ALA A C 1
ATOM 629 O O . ALA A 1 82 ? -13.927 7.893 8.432 1.00 92.25 82 ALA A O 1
ATOM 630 N N . ALA A 1 83 ? -12.004 6.721 8.484 1.00 89.25 83 ALA A N 1
ATOM 631 C CA . ALA A 1 83 ? -12.313 5.964 9.696 1.00 89.25 83 ALA A CA 1
ATOM 632 C C . ALA A 1 83 ? -12.652 6.882 10.884 1.00 89.25 83 ALA A C 1
ATOM 634 O O . ALA A 1 83 ? -13.659 6.688 11.554 1.00 89.25 83 ALA A O 1
ATOM 635 N N . ARG A 1 84 ? -11.882 7.962 11.087 1.00 88.38 84 ARG A N 1
ATOM 636 C CA . ARG A 1 84 ? -12.165 8.950 12.145 1.00 88.38 84 ARG A CA 1
ATOM 637 C C . ARG A 1 84 ? -13.515 9.653 11.995 1.00 88.38 84 ARG A C 1
ATOM 639 O O . ARG A 1 84 ? -14.067 10.091 12.995 1.00 88.38 84 ARG A O 1
ATOM 646 N N . ARG A 1 85 ? -14.018 9.821 10.767 1.00 88.44 85 ARG A N 1
ATOM 647 C CA . ARG A 1 85 ? -15.344 10.416 10.524 1.00 88.44 85 ARG A CA 1
ATOM 648 C C . ARG A 1 85 ? -16.483 9.442 10.797 1.00 88.44 85 ARG A C 1
ATOM 650 O O . ARG A 1 85 ? -17.577 9.899 11.070 1.00 88.44 85 ARG A O 1
ATOM 657 N N . GLU A 1 86 ? -16.243 8.142 10.671 1.00 82.69 86 GLU A N 1
ATOM 658 C CA . GLU A 1 86 ? -17.243 7.107 10.961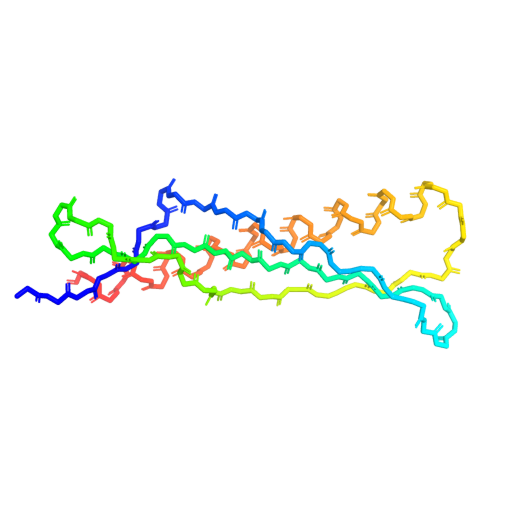 1.00 82.69 86 GLU A CA 1
ATOM 659 C C . GLU A 1 86 ? -17.360 6.829 12.469 1.00 82.69 86 GLU A C 1
ATOM 661 O O . GLU A 1 86 ? -18.400 6.369 12.932 1.00 82.69 86 GLU A O 1
ATOM 666 N N . GLU A 1 87 ? -16.306 7.123 13.237 1.00 74.69 87 GLU A N 1
ATOM 667 C CA . GLU A 1 87 ? -16.266 6.978 14.699 1.00 74.69 87 GLU A CA 1
ATOM 668 C C . GLU A 1 87 ? -16.885 8.163 15.473 1.00 74.69 87 GLU A C 1
ATOM 670 O O . GLU A 1 87 ? -17.120 8.029 16.676 1.00 74.69 87 GLU A O 1
ATOM 675 N N . GLY A 1 88 ? -17.112 9.312 14.820 1.00 56.47 88 GLY A N 1
ATOM 676 C CA . GLY A 1 88 ? -17.655 10.541 15.422 1.00 56.47 88 GLY A CA 1
ATOM 677 C C . GLY A 1 88 ? -19.098 10.815 15.028 1.00 56.47 88 GLY A C 1
ATOM 678 O O . GLY A 1 88 ? -19.855 11.270 15.914 1.00 56.47 88 GLY A O 1
#

Foldseek 3Di:
DDKDWDLVDKDWDDFDWDADVQFIKTKIWIWTFTDDVPDGPDTHTDDMDMDGFNDPDPVRVVVRVVVNVVVVVVVSVVVVVVRVVVVD

Sequence (88 aa):
MGTRLDFSMVRILGEDCRAVDGGHELALTAYVAQVDGDRLVEHAAVARVTETFAGWDPQDYQRANLKLHRALAARVAELALAARREEG